Protein AF-A0A2D7RFX6-F1 (afdb_monomer_lite)

pLDDT: mean 84.61, std 19.25, range [39.75, 98.81]

Secondary structure (DSSP, 8-state):
---PPP------------------PPPHHHHHHHHHHHHHHHHHHHHHHHHHHHSPTTSHHHHHHHHHHHHHHHHHHHHHHHHHHHHS--

Radius of gyration: 29.06 Å; chains: 1; bounding box: 53×51×87 Å

Structure (mmCIF, N/CA/C/O backbone):
data_AF-A0A2D7RFX6-F1
#
_entry.id   AF-A0A2D7RFX6-F1
#
loop_
_atom_site.group_PDB
_atom_site.id
_atom_site.type_symbol
_atom_site.label_atom_id
_atom_site.label_alt_id
_atom_site.label_comp_id
_atom_site.label_asym_id
_atom_site.label_entity_id
_atom_site.label_seq_id
_atom_site.pdbx_PDB_ins_code
_atom_site.Cartn_x
_atom_site.Cartn_y
_atom_site.Cartn_z
_atom_site.occupancy
_atom_site.B_iso_or_equiv
_atom_site.auth_seq_id
_atom_site.auth_comp_id
_atom_site.auth_asym_id
_atom_site.auth_atom_id
_atom_site.pdbx_PDB_model_num
ATOM 1 N N . MET A 1 1 ? 39.566 44.936 -66.016 1.00 39.75 1 MET A N 1
ATOM 2 C CA . MET A 1 1 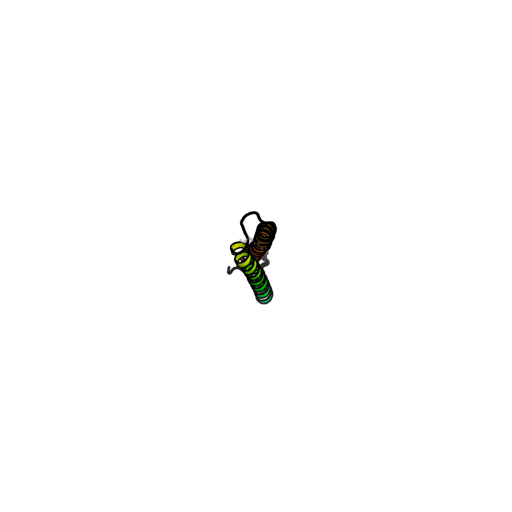? 38.761 43.694 -66.015 1.00 39.75 1 MET A CA 1
ATOM 3 C C . MET A 1 1 ? 39.104 42.968 -64.722 1.00 39.75 1 MET A C 1
ATOM 5 O O . MET A 1 1 ? 40.269 42.673 -64.531 1.00 39.75 1 MET A O 1
ATOM 9 N N . LYS A 1 2 ? 38.241 43.048 -63.698 1.00 47.03 2 LYS A N 1
ATOM 10 C CA . LYS A 1 2 ? 37.188 42.048 -63.405 1.00 47.03 2 LYS A CA 1
ATOM 11 C C . LYS A 1 2 ? 37.860 40.702 -63.037 1.00 47.03 2 LYS A C 1
ATOM 13 O O . LYS A 1 2 ? 38.502 40.144 -63.904 1.00 47.03 2 LYS A O 1
ATOM 18 N N . TRP A 1 3 ? 37.820 40.163 -61.818 1.00 51.72 3 TRP A N 1
ATOM 19 C CA . TRP A 1 3 ? 36.752 40.148 -60.818 1.00 51.72 3 TRP A CA 1
ATOM 20 C C . TRP A 1 3 ? 37.266 39.928 -59.388 1.00 51.72 3 TRP A C 1
ATOM 22 O O . TRP A 1 3 ? 38.346 39.395 -59.169 1.00 51.72 3 TRP A O 1
ATOM 32 N N . LEU A 1 4 ? 36.427 40.366 -58.447 1.00 55.03 4 LEU A N 1
ATOM 33 C CA . LEU A 1 4 ? 36.517 40.203 -57.001 1.00 55.03 4 LEU A CA 1
ATOM 34 C C . LEU A 1 4 ? 36.687 38.729 -56.604 1.00 55.03 4 LEU A C 1
ATOM 36 O O . LEU A 1 4 ? 35.861 37.895 -56.974 1.00 55.03 4 LEU A O 1
ATOM 40 N N . SER A 1 5 ? 37.713 38.429 -55.806 1.00 56.75 5 SER A N 1
ATOM 41 C CA . SER A 1 5 ? 37.824 37.145 -55.112 1.00 56.75 5 SER A CA 1
ATOM 42 C C . SER A 1 5 ? 36.675 37.016 -54.114 1.00 56.75 5 SER A C 1
ATOM 44 O O . SER A 1 5 ? 36.556 37.822 -53.190 1.00 56.75 5 SER A O 1
ATOM 46 N N . LEU A 1 6 ? 35.814 36.020 -54.330 1.00 59.50 6 LEU A N 1
ATOM 47 C CA . LEU A 1 6 ? 34.732 35.661 -53.42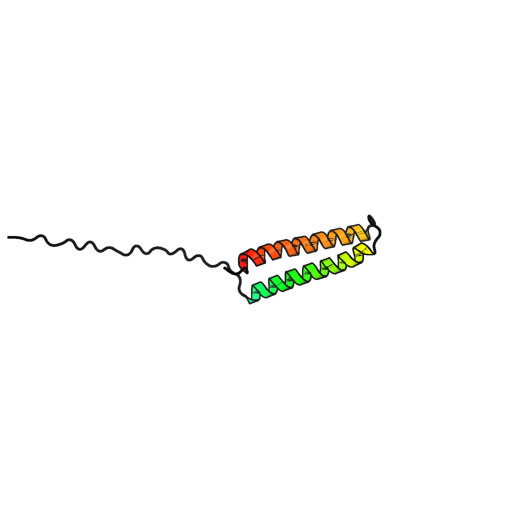1 1.00 59.50 6 LEU A CA 1
ATOM 48 C C . LEU A 1 6 ? 35.305 35.354 -52.032 1.00 59.50 6 LEU A C 1
ATOM 50 O O . LEU A 1 6 ? 36.129 34.453 -51.872 1.00 59.50 6 LEU A O 1
ATOM 54 N N . ALA A 1 7 ? 34.831 36.079 -51.023 1.00 59.50 7 ALA A N 1
ATOM 55 C CA . ALA A 1 7 ? 34.983 35.688 -49.634 1.00 59.50 7 ALA A CA 1
ATOM 56 C C . ALA A 1 7 ? 34.147 34.421 -49.396 1.00 59.50 7 ALA A C 1
ATOM 58 O O . ALA A 1 7 ? 32.923 34.489 -49.284 1.00 59.50 7 ALA A O 1
ATOM 59 N N . SER A 1 8 ? 34.800 33.261 -49.335 1.00 57.09 8 SER A N 1
ATOM 60 C CA . SER A 1 8 ? 34.197 32.045 -48.789 1.00 57.09 8 SER A CA 1
ATOM 61 C C . SER A 1 8 ? 34.006 32.239 -47.288 1.00 57.09 8 SER A C 1
ATOM 63 O O . SER A 1 8 ? 34.901 31.964 -46.491 1.00 57.09 8 SER A O 1
ATOM 65 N N . ILE A 1 9 ? 32.840 32.756 -46.903 1.00 63.25 9 ILE A N 1
ATOM 66 C CA . ILE A 1 9 ? 32.370 32.716 -45.521 1.00 63.25 9 ILE A CA 1
ATOM 67 C C . ILE A 1 9 ? 32.110 31.242 -45.214 1.00 63.25 9 ILE A C 1
ATOM 69 O O . ILE A 1 9 ? 31.100 30.671 -45.622 1.00 63.25 9 ILE A O 1
ATOM 73 N N . LEU A 1 10 ? 33.071 30.610 -44.543 1.00 58.62 10 LEU A N 1
ATOM 74 C CA . LEU A 1 10 ? 32.886 29.318 -43.901 1.00 58.62 10 LEU A CA 1
ATOM 75 C C . LEU A 1 10 ? 31.770 29.485 -42.865 1.00 58.62 10 LEU A C 1
ATOM 77 O O . LEU A 1 10 ? 31.996 30.012 -41.777 1.00 58.62 10 LEU A O 1
ATOM 81 N N . LEU A 1 11 ? 30.558 29.059 -43.219 1.00 58.69 11 LEU A N 1
ATOM 82 C CA . LEU A 1 11 ? 29.511 28.761 -42.252 1.00 58.69 11 LEU A CA 1
ATOM 83 C C . LEU A 1 11 ? 30.033 27.601 -41.406 1.00 58.69 11 LEU A C 1
ATOM 85 O O . LEU A 1 11 ? 29.917 26.437 -41.788 1.00 58.69 11 LEU A O 1
ATOM 89 N N . MET A 1 12 ? 30.685 27.924 -40.290 1.00 56.31 12 MET A N 1
ATOM 90 C CA . MET A 1 12 ? 30.952 26.925 -39.269 1.00 56.31 12 MET A CA 1
ATOM 91 C C . MET A 1 12 ? 29.590 26.387 -38.828 1.00 56.31 12 MET A C 1
ATOM 93 O O . MET A 1 12 ? 28.727 27.199 -38.477 1.00 56.31 12 MET A O 1
ATOM 97 N N . PRO A 1 13 ? 29.355 25.065 -38.847 1.00 57.06 13 PRO A N 1
ATOM 98 C CA . PRO A 1 13 ? 28.217 24.529 -38.132 1.00 57.06 13 PRO A CA 1
ATOM 99 C C . PRO A 1 13 ? 28.417 24.952 -36.680 1.00 57.06 13 PRO A C 1
ATOM 101 O O . PRO A 1 13 ? 29.396 24.567 -36.038 1.00 57.06 13 PRO A O 1
ATOM 104 N N . THR A 1 14 ? 27.532 25.807 -36.173 1.00 56.00 14 THR A N 1
ATOM 105 C CA . THR A 1 14 ? 27.395 25.935 -34.733 1.00 56.00 14 THR A CA 1
ATOM 106 C C . THR A 1 14 ? 27.100 24.524 -34.259 1.00 56.00 14 THR A C 1
ATOM 108 O O . THR A 1 14 ? 26.124 23.906 -34.685 1.00 56.00 14 THR A O 1
ATOM 111 N N . VAL A 1 15 ? 28.001 23.963 -33.456 1.00 52.44 15 VAL A N 1
ATOM 112 C CA . VAL A 1 15 ? 27.695 22.761 -32.693 1.00 52.44 15 VAL A CA 1
ATOM 113 C C . VAL A 1 15 ? 26.508 23.184 -31.841 1.00 52.44 15 VAL A C 1
ATOM 115 O O . VAL A 1 15 ? 26.670 23.898 -30.852 1.00 52.44 15 VAL A O 1
ATOM 118 N N . SER A 1 16 ? 25.288 22.869 -32.282 1.00 55.50 16 SER A N 1
ATOM 119 C CA . SER A 1 16 ? 24.174 22.890 -31.362 1.00 55.50 16 SER A CA 1
ATOM 120 C C . SER A 1 16 ? 24.577 21.852 -30.337 1.00 55.50 16 SER A C 1
ATOM 122 O O . SER A 1 16 ? 24.688 20.668 -30.668 1.00 55.50 16 SER A O 1
ATOM 124 N N . ASN A 1 17 ? 24.847 22.287 -29.114 1.00 51.94 17 ASN A N 1
ATOM 125 C CA . ASN A 1 17 ? 24.672 21.400 -27.988 1.00 51.94 17 ASN A CA 1
ATOM 126 C C . ASN A 1 17 ? 23.191 21.025 -28.056 1.00 51.94 17 ASN A C 1
ATOM 128 O O . ASN A 1 17 ? 22.343 21.765 -27.567 1.00 51.94 17 ASN A O 1
ATOM 132 N N . ALA A 1 18 ? 22.866 19.948 -28.779 1.00 47.62 18 ALA A N 1
ATOM 133 C CA . ALA A 1 18 ? 21.666 19.203 -28.494 1.00 47.62 18 ALA A CA 1
ATOM 134 C C . ALA A 1 18 ? 21.850 18.867 -27.023 1.00 47.62 18 ALA A C 1
ATOM 136 O O . ALA A 1 18 ? 22.745 18.098 -26.673 1.00 47.62 18 ALA A O 1
ATOM 137 N N . GLU A 1 19 ? 21.142 19.605 -26.174 1.00 43.53 19 GLU A N 1
ATOM 138 C CA . GLU A 1 19 ? 21.067 19.332 -24.758 1.00 43.53 19 GLU A CA 1
ATOM 139 C C . GLU A 1 19 ? 20.651 17.870 -24.702 1.00 43.53 19 GLU A C 1
ATOM 141 O O . GLU A 1 19 ? 19.544 17.509 -25.104 1.00 43.53 19 GLU A O 1
ATOM 146 N N . HIS A 1 20 ? 21.612 17.000 -24.389 1.00 43.75 20 HIS A N 1
ATOM 147 C CA . HIS A 1 20 ? 21.335 15.601 -24.172 1.00 43.75 20 HIS A CA 1
ATOM 148 C C . HIS A 1 20 ? 20.435 15.649 -22.948 1.00 43.75 20 HIS A C 1
ATOM 150 O O . HIS A 1 20 ? 20.919 15.840 -21.832 1.00 43.75 20 HIS A O 1
ATOM 156 N N . GLN A 1 21 ? 19.119 15.626 -23.167 1.00 48.03 21 GLN A N 1
ATOM 157 C CA . GLN A 1 21 ? 18.172 15.290 -22.129 1.00 48.03 21 GLN A CA 1
ATOM 158 C C . GLN A 1 21 ? 18.621 13.903 -21.700 1.00 48.03 21 GLN A C 1
ATOM 160 O O . GLN A 1 21 ? 18.299 12.913 -22.351 1.00 48.03 21 GLN A O 1
ATOM 165 N N . ASN A 1 22 ? 19.499 13.850 -20.698 1.00 52.84 22 ASN A N 1
ATOM 166 C CA . ASN A 1 22 ? 19.797 12.615 -20.016 1.00 52.84 22 ASN A CA 1
ATOM 167 C C . ASN A 1 22 ? 18.435 12.144 -19.552 1.00 52.84 22 ASN A C 1
ATOM 169 O O . ASN A 1 22 ? 17.806 12.786 -18.710 1.00 52.84 22 ASN A O 1
ATOM 173 N N . ASP A 1 23 ? 17.949 11.090 -20.189 1.00 63.97 23 ASP A N 1
ATOM 174 C CA . ASP A 1 23 ? 16.755 10.417 -19.750 1.00 63.97 23 ASP A CA 1
ATOM 175 C C . ASP A 1 23 ? 17.055 9.908 -18.357 1.00 63.97 23 ASP A C 1
ATOM 177 O O . ASP A 1 23 ? 17.705 8.881 -18.185 1.00 63.97 23 ASP A O 1
ATOM 181 N N . TYR A 1 24 ? 16.594 10.643 -17.347 1.00 75.00 24 TYR A N 1
ATOM 182 C CA . TYR A 1 24 ? 16.667 10.245 -15.945 1.00 75.00 24 TYR A CA 1
ATOM 183 C C . TYR A 1 24 ? 15.747 9.042 -15.661 1.00 75.00 24 TYR A C 1
ATOM 185 O O . TYR A 1 24 ? 15.316 8.845 -14.532 1.00 75.00 24 TYR A O 1
ATOM 193 N N . HIS A 1 25 ? 15.427 8.233 -16.673 1.00 89.62 25 HIS A N 1
ATOM 194 C CA . HIS A 1 25 ? 14.650 7.018 -16.536 1.00 89.62 25 HIS A CA 1
ATOM 195 C C . HIS A 1 25 ? 15.457 5.962 -15.789 1.00 89.62 25 HIS A C 1
ATOM 197 O O . HIS A 1 25 ? 16.649 5.749 -16.029 1.00 89.62 25 HIS A O 1
ATOM 203 N N . PHE A 1 26 ? 14.778 5.259 -14.895 1.00 91.81 26 PHE A N 1
ATOM 204 C CA . PHE A 1 26 ? 15.357 4.100 -14.244 1.00 91.81 26 PHE A CA 1
ATOM 205 C C . PHE A 1 26 ? 15.416 2.904 -15.196 1.00 91.81 26 PHE A C 1
ATOM 207 O O . PHE A 1 26 ? 14.681 2.810 -16.182 1.00 91.81 26 PHE A O 1
ATOM 214 N N . SER A 1 27 ? 16.317 1.965 -1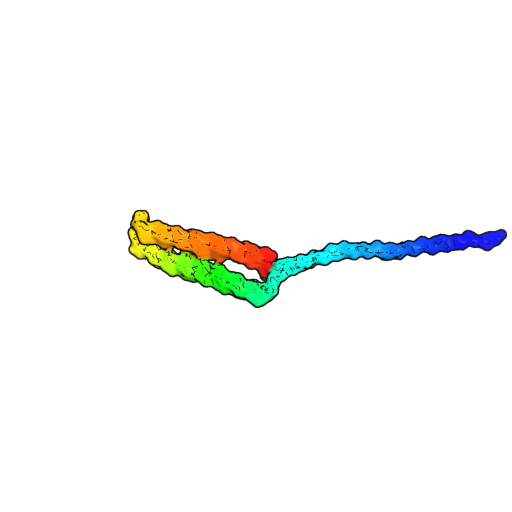4.899 1.00 92.69 27 SER A N 1
ATOM 215 C CA . SER A 1 27 ? 16.371 0.705 -15.637 1.00 92.69 27 SER A CA 1
ATOM 216 C C . SER A 1 27 ? 15.091 -0.100 -15.411 1.00 92.69 27 SER A C 1
ATOM 218 O O . SER A 1 27 ? 14.453 0.001 -14.362 1.00 92.69 27 SER A O 1
ATOM 220 N N . LYS A 1 28 ? 14.742 -0.961 -16.373 1.00 93.25 28 LYS A N 1
ATOM 221 C CA . LYS A 1 28 ? 13.568 -1.841 -16.262 1.00 93.25 28 LYS A CA 1
ATOM 222 C C . LYS A 1 28 ? 13.592 -2.687 -14.987 1.00 93.25 28 LYS A C 1
ATOM 224 O O . LYS A 1 28 ? 12.565 -2.802 -14.328 1.00 93.25 28 LYS A O 1
ATOM 229 N N . ASP A 1 29 ? 14.757 -3.217 -14.620 1.00 94.94 29 ASP A N 1
ATOM 230 C CA . ASP A 1 29 ? 14.916 -4.017 -13.403 1.00 94.94 29 ASP A CA 1
ATOM 231 C C . ASP A 1 29 ? 14.672 -3.175 -12.149 1.00 94.94 29 ASP A C 1
ATOM 233 O O . ASP A 1 29 ? 13.938 -3.590 -11.257 1.00 94.94 29 ASP A O 1
ATOM 237 N N . HIS A 1 30 ? 15.212 -1.954 -12.099 1.00 95.31 30 HIS A N 1
ATOM 238 C CA . HIS A 1 30 ? 14.986 -1.060 -10.967 1.00 95.31 30 HIS A CA 1
ATOM 239 C C . HIS A 1 30 ? 13.509 -0.656 -10.850 1.00 95.31 30 HIS A C 1
ATOM 241 O O . HIS A 1 30 ? 12.944 -0.665 -9.759 1.00 95.31 30 HIS A O 1
ATOM 247 N N . CYS A 1 31 ? 12.853 -0.389 -11.980 1.00 96.31 31 CYS A N 1
ATOM 248 C CA . CYS A 1 31 ? 11.416 -0.148 -12.034 1.00 96.31 31 CYS A CA 1
ATOM 249 C C . CYS A 1 31 ? 10.604 -1.352 -11.544 1.00 96.31 31 CYS A C 1
ATOM 251 O O . CYS A 1 31 ? 9.656 -1.178 -10.779 1.00 96.31 31 CYS A O 1
ATOM 253 N N . ALA A 1 32 ? 10.975 -2.573 -11.938 1.00 97.12 32 ALA A N 1
ATOM 254 C CA . ALA A 1 32 ? 10.310 -3.788 -11.478 1.00 97.12 32 ALA A CA 1
ATOM 255 C C . ALA A 1 32 ? 10.428 -3.963 -9.956 1.00 97.12 32 ALA A C 1
ATOM 257 O O . ALA A 1 32 ? 9.451 -4.337 -9.309 1.00 97.12 32 ALA A O 1
ATOM 258 N N . GLU A 1 33 ? 11.583 -3.647 -9.369 1.00 98.25 33 GLU A N 1
ATOM 259 C CA . GLU A 1 33 ? 11.773 -3.703 -7.916 1.00 98.25 33 GLU A CA 1
ATOM 260 C C . GLU A 1 33 ? 10.972 -2.624 -7.173 1.00 98.25 33 GLU A C 1
ATOM 262 O O . GLU A 1 33 ? 10.322 -2.934 -6.174 1.00 98.25 33 GLU A O 1
ATOM 267 N N . ILE A 1 34 ? 10.921 -1.386 -7.682 1.00 97.94 34 ILE A N 1
ATOM 268 C CA . ILE A 1 34 ? 10.047 -0.342 -7.115 1.00 97.94 34 ILE A CA 1
ATOM 269 C C . ILE A 1 34 ? 8.584 -0.796 -7.159 1.00 97.94 34 ILE A C 1
ATOM 271 O O . ILE A 1 34 ? 7.872 -0.679 -6.163 1.00 97.94 34 ILE A O 1
ATOM 275 N N . TYR A 1 35 ? 8.139 -1.350 -8.290 1.00 97.94 35 TYR A N 1
ATOM 276 C CA . TYR A 1 35 ? 6.772 -1.840 -8.446 1.00 97.94 35 TYR A CA 1
ATOM 277 C C . TYR A 1 35 ? 6.437 -2.947 -7.439 1.00 97.94 35 TYR A C 1
ATOM 279 O O . TYR A 1 35 ? 5.416 -2.863 -6.757 1.00 97.94 35 TYR A O 1
ATOM 287 N N . LYS A 1 36 ? 7.324 -3.936 -7.267 1.00 9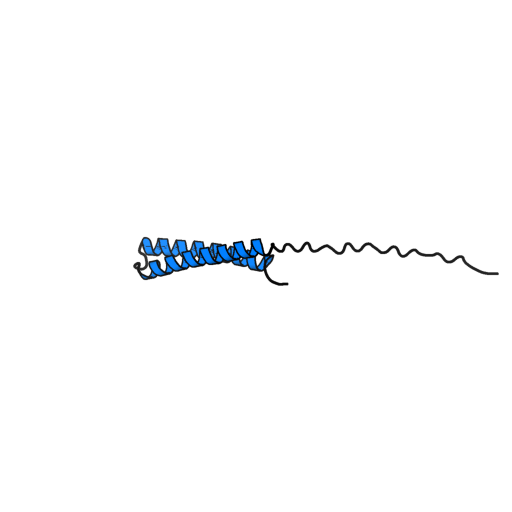8.50 36 LYS A N 1
ATOM 288 C CA . LYS A 1 36 ? 7.172 -4.972 -6.232 1.00 98.50 36 LYS A CA 1
ATOM 289 C C . LYS A 1 36 ? 7.103 -4.370 -4.829 1.00 98.50 36 LYS A C 1
ATOM 291 O O . LYS A 1 36 ? 6.281 -4.802 -4.027 1.00 98.50 36 LYS A O 1
ATOM 296 N N . GLY A 1 37 ? 7.931 -3.366 -4.537 1.00 98.44 37 GLY A N 1
ATOM 297 C CA . GLY A 1 37 ? 7.904 -2.649 -3.262 1.00 98.44 37 GLY A CA 1
ATOM 298 C C . GLY A 1 37 ? 6.560 -1.963 -3.001 1.00 98.44 37 GLY A C 1
ATOM 299 O O . GLY A 1 37 ? 6.002 -2.106 -1.916 1.00 98.44 37 GLY A O 1
ATOM 300 N N . ILE A 1 38 ? 5.998 -1.284 -4.006 1.00 98.69 38 ILE A N 1
ATOM 301 C CA . ILE A 1 38 ? 4.658 -0.678 -3.928 1.00 98.69 38 ILE A CA 1
ATOM 302 C C . ILE A 1 38 ? 3.600 -1.753 -3.658 1.00 98.69 38 ILE A C 1
ATOM 304 O O . ILE A 1 38 ? 2.793 -1.596 -2.744 1.00 98.69 38 ILE A O 1
ATOM 308 N N . GLN A 1 39 ? 3.618 -2.859 -4.410 1.00 98.69 39 GLN A N 1
ATOM 309 C CA . GLN A 1 39 ? 2.674 -3.965 -4.219 1.00 98.69 39 GLN A CA 1
ATOM 310 C C . GLN A 1 39 ? 2.769 -4.569 -2.816 1.00 98.69 39 GLN A C 1
ATOM 312 O O . GLN A 1 39 ? 1.744 -4.836 -2.194 1.00 98.69 39 GLN A O 1
ATOM 317 N N . PHE A 1 40 ? 3.986 -4.753 -2.303 1.00 98.62 40 PHE A N 1
ATOM 318 C CA . PHE A 1 40 ? 4.212 -5.255 -0.953 1.00 98.62 40 PHE A CA 1
ATOM 319 C C . PHE A 1 40 ? 3.619 -4.318 0.105 1.00 98.62 40 PHE A C 1
ATOM 321 O O . PHE A 1 40 ? 2.842 -4.763 0.943 1.00 98.62 40 PHE A O 1
ATOM 328 N N . LEU A 1 41 ? 3.918 -3.016 0.035 1.00 98.75 41 LEU A N 1
ATOM 329 C CA . LEU A 1 41 ? 3.391 -2.028 0.983 1.00 98.75 41 LEU A CA 1
ATOM 330 C C . LEU A 1 41 ? 1.858 -1.995 0.987 1.00 98.75 41 LEU A C 1
ATOM 332 O O . LEU A 1 41 ? 1.250 -1.945 2.054 1.00 98.75 41 LEU A O 1
ATOM 336 N N . LEU A 1 42 ? 1.237 -2.052 -0.194 1.00 98.75 42 LEU A N 1
ATOM 337 C CA . LEU A 1 42 ? -0.220 -2.092 -0.317 1.00 98.75 42 LEU A CA 1
ATOM 338 C C . LEU A 1 42 ? -0.809 -3.406 0.208 1.00 98.75 42 LEU A C 1
ATOM 340 O O . LEU A 1 42 ? -1.862 -3.379 0.833 1.00 98.75 42 LEU A O 1
ATOM 344 N N . SER A 1 43 ? -0.125 -4.537 0.021 1.00 98.56 43 SER A N 1
ATOM 345 C CA . SER A 1 43 ? -0.555 -5.817 0.594 1.00 98.56 43 SER A CA 1
ATOM 346 C C . SER A 1 43 ? -0.490 -5.823 2.122 1.00 98.56 43 SER A C 1
ATOM 348 O O . SER A 1 43 ? -1.394 -6.354 2.758 1.00 98.56 43 SER A O 1
ATOM 350 N N . GLU A 1 44 ? 0.539 -5.230 2.732 1.00 98.50 44 GLU A N 1
ATOM 351 C CA . GLU A 1 44 ? 0.578 -5.084 4.193 1.00 98.50 44 GLU A CA 1
ATOM 352 C C . GLU A 1 44 ? -0.513 -4.126 4.691 1.00 98.50 44 GLU A C 1
ATOM 354 O O . GLU A 1 44 ? -1.111 -4.367 5.738 1.00 98.50 44 GLU A O 1
ATOM 359 N N . ALA A 1 45 ? -0.813 -3.064 3.936 1.00 98.38 45 ALA A N 1
ATOM 360 C CA . ALA A 1 45 ? -1.896 -2.144 4.273 1.00 98.38 45 ALA A CA 1
ATOM 361 C C . ALA A 1 45 ? -3.256 -2.862 4.275 1.00 98.38 45 ALA A C 1
ATOM 363 O O . ALA A 1 45 ? -4.049 -2.660 5.190 1.00 98.38 45 ALA A O 1
ATOM 364 N N . ASP A 1 46 ? -3.487 -3.735 3.294 1.00 98.12 46 ASP A N 1
ATOM 365 C CA . ASP A 1 46 ? -4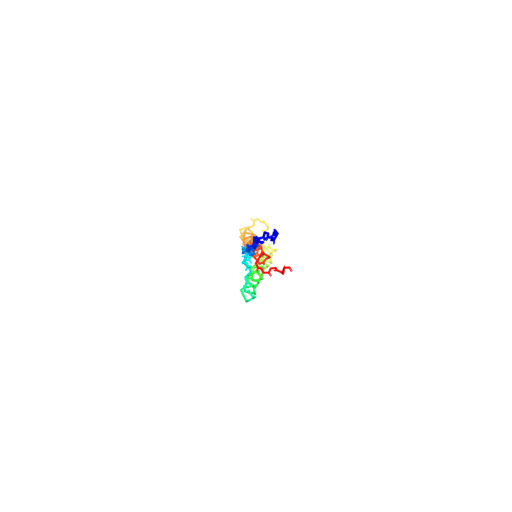.712 -4.529 3.159 1.00 98.12 46 ASP A CA 1
ATOM 366 C C . ASP A 1 46 ? -4.927 -5.468 4.358 1.00 98.12 46 ASP A C 1
ATOM 368 O O . ASP A 1 46 ? -6.005 -5.484 4.946 1.00 98.12 46 ASP A O 1
ATOM 372 N N . LYS A 1 47 ? -3.869 -6.141 4.835 1.00 97.81 47 LYS A N 1
ATOM 373 C CA . LYS A 1 47 ? -3.937 -6.976 6.053 1.00 97.81 47 LYS A CA 1
ATOM 374 C C . LYS A 1 47 ? -4.366 -6.180 7.286 1.00 97.81 47 LYS A C 1
ATOM 376 O O . LYS A 1 47 ? -5.153 -6.661 8.095 1.00 97.81 47 LYS A O 1
ATOM 381 N N . HIS A 1 48 ? -3.851 -4.961 7.452 1.00 97.94 48 HIS A N 1
ATOM 382 C CA . HIS A 1 48 ? -4.284 -4.095 8.552 1.00 97.94 48 HIS A CA 1
ATOM 383 C C . HIS A 1 48 ? -5.717 -3.588 8.357 1.00 97.94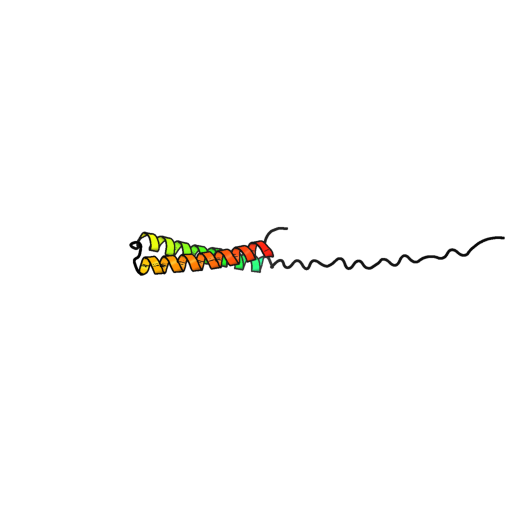 48 HIS A C 1
ATOM 385 O O . HIS A 1 48 ? -6.408 -3.354 9.343 1.00 97.94 48 HIS A O 1
ATOM 391 N N . TRP A 1 49 ? -6.187 -3.456 7.115 1.00 97.19 49 TRP A N 1
ATOM 392 C CA . TRP A 1 49 ? -7.580 -3.120 6.816 1.00 97.19 49 TRP A CA 1
ATOM 393 C C . TRP A 1 49 ? -8.545 -4.228 7.247 1.00 97.19 49 TRP A C 1
ATOM 395 O O . TRP A 1 49 ? -9.604 -3.940 7.805 1.00 97.19 49 TRP A O 1
ATOM 405 N N . GLU A 1 50 ? -8.167 -5.492 7.043 1.00 96.00 50 GLU A N 1
ATOM 406 C CA . GLU A 1 50 ? -8.928 -6.647 7.533 1.00 96.00 50 GLU A CA 1
ATOM 407 C C . GLU A 1 50 ? -9.052 -6.618 9.064 1.00 96.00 50 GLU A C 1
ATOM 409 O O . GLU A 1 50 ? -10.164 -6.693 9.585 1.00 96.00 50 GLU A O 1
ATOM 414 N N . LEU A 1 51 ? -7.940 -6.401 9.778 1.00 94.38 51 LEU A N 1
ATOM 415 C CA . LEU A 1 51 ? -7.920 -6.300 11.246 1.00 94.38 51 LEU A CA 1
ATOM 416 C C . LEU A 1 51 ? -8.728 -5.105 11.770 1.00 94.38 51 LEU A C 1
ATOM 418 O O . LEU A 1 51 ? -9.441 -5.217 12.768 1.00 94.38 51 LEU A O 1
ATOM 422 N N . LEU A 1 52 ? -8.661 -3.961 11.082 1.00 93.88 52 LEU A N 1
ATOM 423 C CA . LEU A 1 52 ? -9.406 -2.757 11.447 1.00 93.88 52 LEU A CA 1
ATOM 424 C C . LEU A 1 52 ? -10.920 -3.020 11.506 1.00 93.88 52 LEU A C 1
ATOM 426 O O . LEU A 1 52 ? -11.588 -2.519 12.406 1.00 93.88 52 LEU A O 1
ATOM 430 N N . ASN A 1 53 ? -11.453 -3.824 10.579 1.00 89.50 53 ASN A N 1
ATOM 431 C CA . ASN A 1 53 ? -12.879 -4.163 10.526 1.00 89.50 53 ASN A CA 1
ATOM 432 C C . ASN A 1 53 ? -13.334 -5.074 11.677 1.00 89.50 53 ASN A C 1
ATOM 434 O O . ASN A 1 53 ? -14.530 -5.140 11.968 1.00 89.50 53 ASN A O 1
ATOM 438 N N . GLU A 1 54 ? -12.407 -5.784 12.318 1.00 93.12 54 GLU A N 1
ATOM 439 C CA . GLU A 1 54 ? -12.683 -6.656 13.464 1.00 93.12 54 GLU A CA 1
ATOM 440 C C . GLU A 1 54 ? -12.603 -5.898 14.800 1.00 93.12 54 GLU A C 1
ATOM 442 O O . GLU A 1 54 ? -13.227 -6.297 15.788 1.00 93.12 54 GLU A O 1
ATOM 447 N N . ASN A 1 55 ? -11.864 -4.785 14.830 1.00 92.56 55 ASN A N 1
ATOM 448 C CA . ASN A 1 55 ? -11.619 -3.997 16.030 1.00 92.56 55 ASN A CA 1
ATOM 449 C C . ASN A 1 55 ? -12.718 -2.940 16.261 1.00 92.56 55 ASN A C 1
ATOM 451 O O . ASN A 1 55 ? -13.105 -2.232 15.330 1.00 92.56 55 ASN A O 1
ATOM 455 N N . PRO A 1 56 ? -13.214 -2.759 17.504 1.00 95.12 56 PRO A N 1
ATOM 456 C CA . PRO A 1 56 ? -14.165 -1.695 17.808 1.00 95.12 56 PRO A CA 1
ATOM 457 C C . PRO A 1 56 ? -13.597 -0.314 17.472 1.00 95.12 56 PRO A C 1
ATOM 459 O O . PRO A 1 56 ? -12.487 0.025 17.886 1.00 95.12 56 PRO A O 1
ATOM 462 N N . GLU A 1 57 ? -14.380 0.509 16.777 1.00 94.94 57 GLU A N 1
ATOM 463 C CA . GLU A 1 57 ? -13.973 1.869 16.425 1.00 94.94 57 GLU A CA 1
ATOM 464 C C . GLU A 1 57 ? -13.547 2.663 17.673 1.00 94.94 57 GLU A C 1
ATOM 466 O O . GLU A 1 57 ? -14.242 2.695 18.692 1.00 94.94 57 GLU A O 1
ATOM 471 N N . GLY A 1 58 ? -12.371 3.291 17.599 1.00 94.38 58 GLY A N 1
ATOM 472 C CA . GLY A 1 58 ? -11.786 4.055 18.702 1.00 94.38 58 GLY A CA 1
ATOM 473 C C . GLY A 1 58 ? -11.074 3.220 19.773 1.00 94.38 58 GLY A C 1
ATOM 474 O O . GLY A 1 58 ? -10.525 3.805 20.711 1.00 94.38 58 GLY A O 1
ATOM 475 N N . SER A 1 59 ? -11.029 1.886 19.650 1.00 97.56 59 SER A N 1
ATOM 476 C CA . SER A 1 59 ? -10.129 1.071 20.470 1.00 97.56 59 SER A CA 1
ATOM 477 C C . SER A 1 59 ? -8.666 1.395 20.156 1.00 97.56 59 SER A C 1
ATOM 479 O O . SER A 1 59 ? -8.331 1.988 19.125 1.00 97.56 59 SER A O 1
ATOM 481 N N . LYS A 1 60 ? -7.767 0.994 21.056 1.00 97.75 60 LYS A N 1
ATOM 482 C CA . LYS A 1 60 ? -6.330 1.167 20.843 1.00 97.75 60 LYS A CA 1
ATOM 483 C C . LYS A 1 60 ? -5.875 0.437 19.575 1.00 97.75 60 LYS A C 1
ATOM 485 O O . LYS A 1 60 ? -5.148 1.014 18.777 1.00 97.75 60 LYS A O 1
ATOM 490 N N . GLU A 1 61 ? -6.329 -0.796 19.390 1.00 97.44 61 GLU A N 1
ATOM 491 C CA . GLU A 1 61 ? -6.014 -1.654 18.247 1.00 97.44 61 GLU A CA 1
ATOM 492 C C . GLU A 1 61 ? -6.530 -1.039 16.942 1.00 97.44 61 GLU A C 1
ATOM 494 O O . GLU A 1 61 ? -5.773 -0.921 15.984 1.00 97.44 61 GLU A O 1
ATOM 499 N N . PHE A 1 62 ? -7.770 -0.531 16.939 1.00 97.69 62 PHE A N 1
ATOM 500 C CA . PHE A 1 62 ? -8.328 0.192 15.796 1.00 97.69 62 PHE A CA 1
ATOM 501 C C . PHE A 1 62 ? -7.461 1.398 15.407 1.00 97.69 62 PHE A C 1
ATOM 503 O O . PHE A 1 62 ? -7.135 1.589 14.237 1.00 97.69 62 PHE A O 1
ATOM 510 N N . ILE A 1 63 ? -7.056 2.215 16.384 1.00 97.88 63 ILE A N 1
ATOM 511 C CA . ILE A 1 63 ? -6.213 3.391 16.131 1.00 97.88 63 ILE A CA 1
ATOM 512 C C . ILE A 1 63 ? -4.833 2.970 15.606 1.00 97.88 63 ILE A C 1
ATOM 514 O O . ILE A 1 63 ? -4.322 3.580 14.666 1.00 97.88 63 ILE A O 1
ATOM 518 N N . GLU A 1 64 ? -4.227 1.932 16.186 1.00 97.69 64 GLU A N 1
ATOM 519 C CA . GLU A 1 64 ? -2.922 1.423 15.759 1.00 97.69 64 GLU A CA 1
ATOM 520 C C . GLU A 1 64 ? -2.954 0.889 14.321 1.00 97.69 64 GLU A C 1
ATOM 522 O O . GLU A 1 64 ? -2.075 1.238 13.527 1.00 97.69 64 GLU A O 1
ATOM 527 N N . ASP A 1 65 ? -3.968 0.104 13.957 1.00 98.12 65 ASP A N 1
ATOM 528 C CA . ASP A 1 65 ? -4.128 -0.401 12.593 1.00 98.12 65 ASP A CA 1
ATOM 529 C C . ASP A 1 65 ? -4.425 0.738 11.607 1.00 98.12 65 ASP A C 1
ATOM 531 O O . ASP A 1 65 ? -3.773 0.818 10.564 1.00 98.12 65 ASP A O 1
ATOM 535 N N . ALA A 1 66 ? -5.288 1.701 11.960 1.00 98.12 66 ALA A N 1
ATOM 536 C CA . ALA A 1 66 ? -5.552 2.885 11.134 1.00 98.12 66 ALA A CA 1
ATOM 537 C C . ALA A 1 66 ? -4.271 3.681 10.831 1.00 98.12 66 ALA A C 1
ATOM 539 O O . ALA A 1 66 ? -4.022 4.076 9.687 1.00 98.12 66 ALA A O 1
ATOM 540 N N . MET A 1 67 ? -3.425 3.891 11.846 1.00 98.31 67 MET A N 1
ATOM 541 C CA . MET A 1 67 ? -2.140 4.575 11.687 1.00 98.31 67 MET A CA 1
ATOM 542 C C . MET A 1 67 ? -1.177 3.792 10.790 1.00 98.31 67 MET A C 1
ATOM 544 O O . MET A 1 67 ? -0.495 4.391 9.952 1.00 98.31 67 MET A O 1
ATOM 548 N N . ARG A 1 68 ? -1.117 2.463 10.940 1.00 98.31 68 ARG A N 1
ATOM 549 C CA . ARG A 1 68 ? -0.276 1.600 10.098 1.00 98.31 68 ARG A CA 1
ATOM 550 C C . ARG A 1 68 ? -0.722 1.628 8.648 1.00 98.31 68 ARG A C 1
ATOM 552 O O . ARG A 1 68 ? 0.127 1.808 7.776 1.00 98.31 68 ARG A O 1
ATOM 559 N N . ILE A 1 69 ? -2.027 1.532 8.393 1.00 98.56 69 ILE A N 1
ATOM 560 C CA . ILE A 1 69 ? -2.560 1.629 7.034 1.00 98.56 69 ILE A CA 1
ATOM 561 C C . ILE A 1 69 ? -2.156 2.967 6.424 1.00 98.56 69 ILE A C 1
ATOM 563 O O . ILE A 1 69 ? -1.605 2.998 5.324 1.00 98.56 69 ILE A O 1
ATOM 567 N N . GLN A 1 70 ? -2.406 4.072 7.132 1.00 98.50 70 GLN A N 1
ATOM 568 C CA . GLN A 1 70 ? -2.096 5.398 6.613 1.00 98.50 70 GLN A CA 1
ATOM 569 C C . GLN A 1 70 ? -0.610 5.534 6.273 1.00 98.50 70 GLN A C 1
ATOM 571 O O . GLN A 1 70 ? -0.266 6.061 5.215 1.00 98.50 70 GLN A O 1
ATOM 576 N N . TRP A 1 71 ? 0.278 5.038 7.136 1.00 98.69 71 TRP A N 1
ATOM 577 C CA . TRP A 1 71 ? 1.710 5.064 6.865 1.00 98.69 71 TRP A CA 1
ATOM 578 C C . TRP A 1 71 ? 2.076 4.239 5.623 1.00 98.69 71 TRP A C 1
ATOM 580 O O . TRP A 1 71 ? 2.723 4.768 4.718 1.00 98.69 71 TRP A O 1
ATOM 590 N N . LEU A 1 72 ? 1.621 2.985 5.538 1.00 98.81 72 LEU A N 1
ATOM 591 C CA . LEU A 1 72 ? 1.912 2.085 4.417 1.00 98.81 72 LEU A CA 1
ATOM 592 C C . LEU A 1 72 ? 1.406 2.652 3.085 1.00 98.81 72 LEU A C 1
ATOM 594 O O . LEU A 1 72 ? 2.162 2.718 2.114 1.00 98.81 72 LEU A O 1
ATOM 598 N N . ALA A 1 73 ? 0.159 3.128 3.056 1.00 98.62 73 ALA A N 1
ATOM 599 C CA . ALA A 1 73 ? -0.453 3.724 1.875 1.00 98.62 73 ALA A CA 1
ATOM 600 C C . ALA A 1 73 ? 0.266 5.011 1.439 1.00 98.62 73 ALA A C 1
ATOM 602 O O . ALA A 1 73 ? 0.506 5.206 0.248 1.00 98.62 73 ALA A O 1
ATOM 603 N N . ASN A 1 74 ? 0.677 5.863 2.385 1.00 98.75 74 ASN A N 1
ATOM 604 C CA . ASN A 1 74 ? 1.431 7.079 2.075 1.00 98.75 74 ASN A CA 1
ATOM 605 C C . ASN A 1 74 ? 2.802 6.763 1.467 1.00 98.75 74 ASN A C 1
ATOM 607 O O . ASN A 1 74 ? 3.197 7.376 0.475 1.00 98.75 74 ASN A O 1
ATOM 611 N N . VAL A 1 75 ? 3.531 5.795 2.032 1.00 98.69 75 VAL A N 1
ATOM 612 C CA . VAL A 1 75 ? 4.828 5.377 1.483 1.00 98.69 75 VAL A CA 1
ATOM 613 C C . VAL A 1 75 ? 4.642 4.768 0.091 1.00 98.69 75 VAL A C 1
ATOM 615 O O . VAL A 1 75 ? 5.353 5.155 -0.838 1.00 98.69 75 VAL A O 1
ATOM 618 N N . ALA A 1 76 ? 3.649 3.893 -0.093 1.00 98.75 76 ALA A N 1
ATOM 619 C CA . ALA A 1 76 ? 3.318 3.322 -1.398 1.00 98.75 76 ALA A CA 1
ATOM 620 C C . ALA A 1 76 ? 2.952 4.402 -2.430 1.00 98.75 76 ALA A C 1
ATOM 622 O O . ALA A 1 76 ? 3.405 4.342 -3.574 1.00 98.75 76 ALA A O 1
ATOM 623 N N . GLY A 1 77 ? 2.189 5.421 -2.028 1.00 98.56 77 GLY A N 1
ATOM 624 C CA . GLY A 1 77 ? 1.840 6.570 -2.865 1.00 98.56 77 GLY A CA 1
ATOM 625 C C . GLY A 1 77 ? 3.066 7.379 -3.292 1.00 98.56 77 GLY A C 1
ATOM 626 O O . GLY A 1 77 ? 3.232 7.668 -4.476 1.00 98.56 77 GLY A O 1
ATOM 627 N N . ASN A 1 78 ? 3.983 7.665 -2.364 1.00 98.50 78 ASN A N 1
ATOM 628 C CA . ASN A 1 78 ? 5.234 8.356 -2.682 1.00 98.50 78 ASN A CA 1
ATOM 629 C C . ASN A 1 78 ? 6.087 7.563 -3.684 1.00 98.50 78 ASN A C 1
ATOM 631 O O . ASN A 1 78 ? 6.571 8.132 -4.663 1.00 98.50 78 ASN A O 1
ATOM 635 N N . TYR A 1 79 ? 6.232 6.247 -3.494 1.00 97.94 79 TYR A N 1
ATOM 636 C CA . TYR A 1 79 ? 6.954 5.401 -4.450 1.00 97.94 79 TYR A CA 1
ATOM 637 C C . TYR A 1 79 ? 6.216 5.244 -5.780 1.00 97.94 79 TYR A C 1
ATOM 639 O O . TYR A 1 79 ? 6.867 5.125 -6.814 1.00 97.94 79 TYR A O 1
ATOM 647 N N . SER A 1 80 ? 4.884 5.314 -5.789 1.00 97.94 80 SER A N 1
ATOM 648 C CA . SER A 1 80 ? 4.101 5.336 -7.028 1.00 97.94 80 SER A CA 1
ATOM 649 C C . SER A 1 80 ? 4.387 6.595 -7.847 1.00 97.94 80 SER A C 1
ATOM 651 O O . SER A 1 80 ? 4.573 6.495 -9.056 1.00 97.94 80 SER A O 1
ATOM 653 N N . THR A 1 81 ? 4.523 7.759 -7.204 1.00 96.88 81 THR A N 1
ATOM 654 C CA . THR A 1 81 ? 4.959 8.998 -7.872 1.00 96.88 81 THR A CA 1
ATOM 655 C C . THR A 1 81 ? 6.366 8.858 -8.453 1.00 96.88 81 THR A C 1
ATOM 657 O O . THR A 1 81 ? 6.602 9.240 -9.600 1.00 96.88 81 THR A O 1
ATOM 660 N N . VAL A 1 82 ? 7.301 8.270 -7.696 1.00 95.44 82 VAL A N 1
ATOM 661 C CA . VAL A 1 82 ? 8.662 7.974 -8.182 1.00 95.44 82 VAL A CA 1
ATOM 662 C C . VAL A 1 82 ? 8.600 7.050 -9.402 1.00 95.44 82 VAL A C 1
ATOM 664 O O . VAL A 1 82 ? 9.206 7.349 -10.428 1.00 95.44 82 VAL A O 1
ATOM 667 N N . TYR A 1 83 ? 7.823 5.969 -9.330 1.00 96.06 83 TYR A N 1
ATOM 668 C CA . TYR A 1 83 ? 7.636 5.042 -10.442 1.00 96.06 83 TYR A CA 1
ATOM 669 C C . TYR A 1 83 ? 7.063 5.750 -11.674 1.00 96.06 83 TYR A C 1
ATOM 671 O O . TYR A 1 83 ? 7.619 5.640 -12.756 1.00 96.06 83 TYR A O 1
ATOM 679 N N . GLN A 1 84 ? 6.000 6.539 -11.533 1.00 94.88 84 GLN A N 1
ATOM 680 C CA . GLN A 1 84 ? 5.421 7.276 -12.661 1.00 94.88 84 GLN A CA 1
ATOM 681 C C . GLN A 1 84 ? 6.423 8.250 -13.290 1.00 94.88 84 GLN A C 1
ATOM 683 O O . GLN A 1 84 ? 6.502 8.339 -14.511 1.00 94.88 84 GLN A O 1
ATOM 688 N N . THR A 1 85 ? 7.218 8.932 -12.463 1.00 93.81 85 THR A N 1
ATOM 689 C CA . THR A 1 85 ? 8.192 9.932 -12.923 1.00 93.81 85 THR A CA 1
ATOM 690 C C . THR A 1 85 ? 9.348 9.306 -13.703 1.00 93.81 85 THR A C 1
ATOM 692 O O . THR A 1 85 ? 9.770 9.859 -14.713 1.00 93.81 85 THR A O 1
ATOM 695 N N . PHE A 1 86 ? 9.872 8.165 -13.245 1.00 93.25 86 PHE A N 1
ATOM 696 C CA . PHE A 1 86 ? 11.123 7.602 -13.772 1.00 93.25 86 PHE A CA 1
ATOM 697 C C . PHE A 1 86 ? 10.953 6.288 -14.549 1.00 93.25 86 PHE A C 1
ATOM 699 O O . PHE A 1 86 ? 11.881 5.853 -15.229 1.00 93.25 86 PHE A O 1
ATOM 706 N N . CYS A 1 87 ? 9.786 5.652 -14.460 1.00 93.62 87 CYS A N 1
ATOM 707 C CA . CYS A 1 87 ? 9.462 4.369 -15.091 1.00 93.62 87 CYS A CA 1
ATOM 708 C C . CYS A 1 87 ? 8.246 4.431 -16.024 1.00 93.62 87 CYS A C 1
ATOM 710 O O . CYS A 1 87 ? 7.962 3.435 -16.687 1.00 93.62 87 CYS A O 1
ATOM 712 N N . GLY A 1 88 ? 7.525 5.559 -16.075 1.00 83.62 88 GLY A N 1
ATOM 713 C CA . GLY A 1 88 ? 6.452 5.771 -17.045 1.00 83.62 88 GLY A CA 1
ATOM 714 C C . GLY A 1 88 ? 6.965 5.683 -18.484 1.00 83.62 88 GLY A C 1
ATOM 715 O O . GLY A 1 88 ? 8.116 6.029 -18.764 1.00 83.62 88 GLY A O 1
ATOM 716 N N . GLU A 1 89 ? 6.119 5.197 -19.392 1.00 71.75 89 GLU A N 1
ATOM 717 C CA . GLU A 1 89 ? 6.416 5.259 -20.824 1.00 71.75 89 GLU A CA 1
ATOM 718 C C . GLU A 1 89 ? 6.470 6.725 -21.280 1.00 71.75 89 GLU A C 1
ATOM 720 O O . GLU A 1 89 ? 5.745 7.571 -20.752 1.00 71.75 89 GLU A O 1
ATOM 725 N N . LYS A 1 90 ? 7.356 7.020 -22.234 1.00 57.12 90 LYS A N 1
ATOM 726 C CA . LYS A 1 90 ? 7.396 8.318 -22.913 1.00 57.12 90 LYS A CA 1
ATOM 727 C C . LYS A 1 90 ? 6.291 8.448 -23.948 1.00 57.12 90 LYS A C 1
ATOM 729 O O . LYS A 1 90 ? 6.085 7.462 -24.689 1.00 57.12 90 LYS A O 1
#

Foldseek 3Di:
DDDDDDDPPPPDPPPPPPVPPPLLADDPVVLVVLVVLLVVLQVVLVVLVVVLVVDPPPDPSNVVSVVSNVVSNVVSVVSVVVSCRRVNDD

Sequence (90 aa):
MKWLSLASILLMPTVSNAEHQNDYHFSKDHCAEIYKGIQFLLSEADKHWELLNENPEGSKEFIEDAMRIQWLANVAGNYSTVYQTFCGEK